Protein AF-A0A6G9YML3-F1 (afdb_monomer_lite)

Foldseek 3Di:
DPPVVVVVVLVVVLVVVLVVWDKDWDQDPVVCWIWIDTPVCRVQIFTHNPDNVVRVVVSSVVSSVVSVVVVVVVVVVVVVVVVVVPPD

Structure (mmCIF, N/CA/C/O backbone):
data_AF-A0A6G9YML3-F1
#
_entry.id   AF-A0A6G9YML3-F1
#
loop_
_atom_site.group_PDB
_atom_site.id
_atom_site.type_symbol
_atom_site.label_atom_id
_atom_site.label_alt_id
_atom_site.label_comp_id
_atom_site.label_asym_id
_atom_site.label_entity_id
_atom_site.label_seq_id
_atom_site.pdbx_PDB_ins_code
_atom_site.Cartn_x
_atom_site.Cartn_y
_atom_site.Cartn_z
_atom_site.occupancy
_atom_site.B_iso_or_equiv
_atom_site.auth_seq_id
_atom_site.auth_comp_id
_atom_site.auth_asym_id
_atom_site.auth_atom_id
_atom_site.pdbx_PDB_model_num
ATOM 1 N N . MET A 1 1 ? -9.911 27.421 20.121 1.00 49.56 1 MET A N 1
ATOM 2 C CA . MET A 1 1 ? -8.562 26.813 20.281 1.00 49.56 1 MET A CA 1
ATOM 3 C C . MET A 1 1 ? -8.548 25.274 20.382 1.00 49.56 1 MET A C 1
ATOM 5 O O . MET A 1 1 ? -7.466 24.721 20.525 1.00 49.56 1 MET A O 1
ATOM 9 N N . ASN A 1 2 ? -9.679 24.560 20.231 1.00 54.28 2 ASN A N 1
ATOM 10 C CA . ASN A 1 2 ? -9.742 23.104 20.472 1.00 54.28 2 ASN A CA 1
ATOM 11 C C . ASN A 1 2 ? -9.456 22.214 19.237 1.00 54.28 2 ASN A C 1
ATOM 13 O O . ASN A 1 2 ? -8.935 21.115 19.377 1.00 54.28 2 ASN A O 1
ATOM 17 N N . SER A 1 3 ? -9.715 22.704 18.017 1.00 58.34 3 SER A N 1
ATOM 18 C CA . SER A 1 3 ? -9.561 21.900 16.788 1.00 58.34 3 SER A CA 1
ATOM 19 C C . SER A 1 3 ? -8.105 21.549 16.458 1.00 58.34 3 SER A C 1
ATOM 21 O O . SER A 1 3 ? -7.829 20.439 16.026 1.00 58.34 3 SER A O 1
ATOM 23 N N . LYS A 1 4 ? -7.155 22.468 16.696 1.00 67.69 4 LYS A N 1
ATOM 24 C CA . LYS A 1 4 ? -5.737 22.261 16.335 1.00 67.69 4 LYS A CA 1
ATOM 25 C C . LYS A 1 4 ? -5.056 21.176 17.178 1.00 67.69 4 LYS A C 1
ATOM 27 O O . LYS A 1 4 ? -4.190 20.470 16.679 1.00 67.69 4 LYS A O 1
ATOM 32 N N . ARG A 1 5 ? -5.448 21.041 18.452 1.00 71.44 5 ARG A N 1
ATOM 33 C CA . ARG A 1 5 ? -4.907 20.015 19.361 1.00 71.44 5 ARG A CA 1
ATOM 34 C C . ARG A 1 5 ? -5.409 18.622 18.991 1.00 71.44 5 ARG A C 1
ATOM 36 O O . ARG A 1 5 ? -4.632 17.678 19.009 1.00 71.44 5 ARG A O 1
ATOM 43 N N . HIS A 1 6 ? -6.678 18.529 18.596 1.00 67.19 6 HIS A N 1
ATOM 44 C CA . HIS A 1 6 ? -7.278 17.278 18.149 1.00 67.19 6 HIS A CA 1
ATOM 45 C C . HIS A 1 6 ? -6.639 16.766 16.850 1.00 67.19 6 HIS A C 1
ATOM 47 O O . HIS A 1 6 ? -6.297 15.593 16.763 1.00 67.19 6 HIS A O 1
ATOM 53 N N . SER A 1 7 ? -6.384 17.653 15.880 1.00 73.75 7 SER A N 1
ATOM 54 C CA . SER A 1 7 ? -5.708 17.285 14.628 1.00 73.75 7 SER A CA 1
ATOM 55 C C . SER A 1 7 ? -4.277 16.788 14.841 1.00 73.75 7 SER A C 1
ATOM 57 O O . SER A 1 7 ? -3.853 15.869 14.154 1.00 73.75 7 SER A O 1
ATOM 59 N N . ARG A 1 8 ? -3.537 17.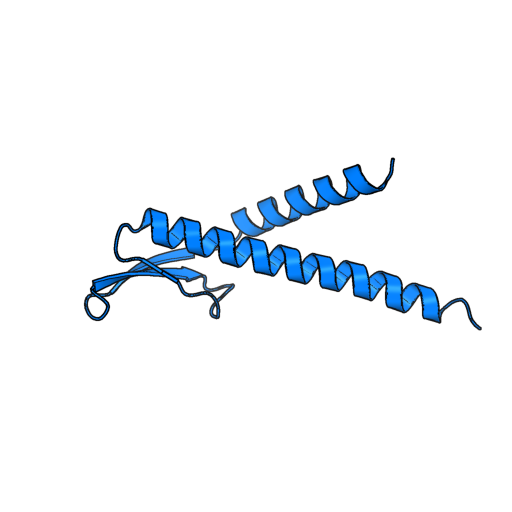368 15.794 1.00 80.06 8 ARG A N 1
ATOM 60 C CA . ARG A 1 8 ? -2.163 16.941 16.090 1.00 80.06 8 ARG A CA 1
ATOM 61 C C . ARG A 1 8 ? -2.117 15.568 16.760 1.00 80.06 8 ARG A C 1
ATOM 63 O O . ARG A 1 8 ? -1.401 14.703 16.289 1.00 80.06 8 ARG A O 1
ATOM 70 N N . ALA A 1 9 ? -2.959 15.348 17.770 1.00 80.81 9 ALA A N 1
ATOM 71 C CA . ALA A 1 9 ? -3.061 14.045 18.427 1.00 80.81 9 ALA A CA 1
ATOM 72 C C . ALA A 1 9 ? -3.497 12.925 17.463 1.00 80.81 9 ALA A C 1
ATOM 74 O O . ALA A 1 9 ? -3.077 11.784 17.612 1.00 80.81 9 ALA A O 1
ATOM 75 N N . LEU A 1 10 ? -4.327 13.251 16.464 1.00 79.81 10 LEU A N 1
ATOM 76 C CA . LEU A 1 10 ? -4.724 12.302 15.427 1.00 79.81 10 LEU A CA 1
ATOM 77 C C . LEU A 1 10 ? -3.547 11.895 14.529 1.00 79.81 10 LEU A C 1
ATOM 79 O O . LEU A 1 10 ? -3.413 10.719 14.211 1.00 79.81 10 LEU A O 1
ATOM 83 N N . LEU A 1 11 ? -2.713 12.854 14.118 1.00 83.62 11 LEU A N 1
ATOM 84 C CA . LEU A 1 11 ? -1.526 12.567 13.311 1.00 83.62 11 LEU A CA 1
ATOM 85 C C . LEU A 1 11 ? -0.524 11.708 14.088 1.00 83.62 11 LEU A C 1
ATOM 87 O O . LEU A 1 11 ? -0.084 10.693 13.559 1.00 83.62 11 LEU A O 1
ATOM 91 N N . ASP A 1 12 ? -0.263 12.050 15.351 1.00 86.31 12 ASP A N 1
ATOM 92 C CA . ASP A 1 12 ? 0.648 11.288 16.214 1.00 86.31 12 ASP A CA 1
ATOM 93 C C . ASP A 1 12 ? 0.163 9.829 16.401 1.00 86.31 12 ASP A C 1
ATOM 95 O O . ASP A 1 12 ? 0.961 8.891 16.401 1.00 86.31 12 ASP A O 1
ATOM 99 N N . GLU A 1 13 ? -1.154 9.608 16.520 1.00 85.44 13 GLU A N 1
ATOM 100 C CA . GLU A 1 13 ? -1.733 8.259 16.611 1.00 85.44 13 GLU A CA 1
ATOM 101 C C . GLU A 1 13 ? -1.558 7.460 15.316 1.00 85.44 13 GLU A C 1
ATOM 103 O O . GLU A 1 13 ? -1.233 6.274 15.358 1.00 85.44 13 GLU A O 1
ATOM 108 N N . ILE A 1 14 ? -1.765 8.103 14.166 1.00 84.12 14 ILE A N 1
ATOM 109 C CA . ILE A 1 14 ? -1.618 7.464 12.855 1.00 84.12 14 ILE A CA 1
ATOM 110 C C . ILE A 1 14 ? -0.156 7.105 12.598 1.00 84.12 14 ILE A C 1
ATOM 112 O O . ILE A 1 14 ? 0.118 6.003 12.133 1.00 84.12 14 ILE A O 1
ATOM 116 N N . GLU A 1 15 ? 0.782 7.990 12.935 1.00 84.19 15 GLU A N 1
ATOM 117 C CA . GLU A 1 15 ? 2.218 7.705 12.840 1.00 84.19 15 GLU A CA 1
ATOM 118 C C . GLU A 1 15 ? 2.618 6.532 13.738 1.00 84.19 15 GLU A C 1
ATOM 120 O O . GLU A 1 15 ? 3.328 5.628 13.299 1.00 84.19 15 GLU A O 1
ATOM 125 N N . ARG A 1 16 ? 2.107 6.483 14.973 1.00 85.62 16 ARG A N 1
ATOM 126 C CA . ARG A 1 1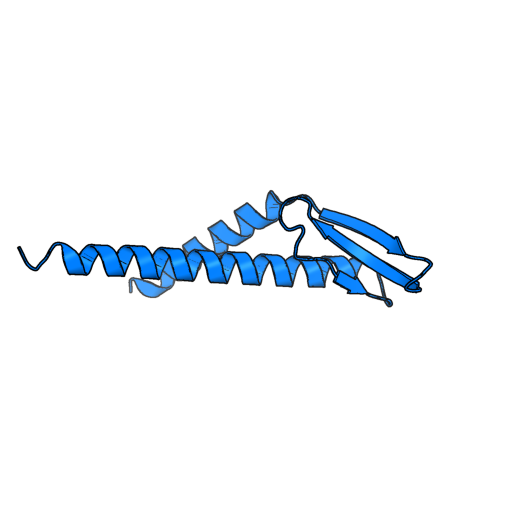6 ? 2.362 5.357 15.880 1.00 85.62 16 ARG A CA 1
ATOM 127 C C . ARG A 1 16 ? 1.816 4.039 15.338 1.00 85.62 16 ARG A C 1
ATOM 129 O O . ARG A 1 16 ? 2.465 3.009 15.500 1.00 85.62 16 ARG A O 1
ATOM 136 N N . GLN A 1 17 ? 0.636 4.063 14.725 1.00 81.81 17 GLN A N 1
ATOM 137 C CA . GLN A 1 17 ? 0.057 2.877 14.100 1.00 81.81 17 GLN A CA 1
ATOM 138 C C . GLN A 1 17 ? 0.885 2.437 12.896 1.00 81.81 17 GLN A C 1
ATOM 140 O O . GLN A 1 17 ? 1.228 1.265 12.830 1.00 81.81 17 GLN A O 1
ATOM 145 N N . LEU A 1 18 ? 1.292 3.366 12.024 1.00 82.69 18 LEU A N 1
ATOM 146 C CA . LEU A 1 18 ? 2.163 3.091 10.874 1.00 82.69 18 LEU A CA 1
ATOM 147 C C . LEU A 1 18 ? 3.486 2.430 11.279 1.00 82.69 18 LEU A C 1
ATOM 149 O O . LEU A 1 18 ? 3.897 1.472 10.636 1.00 82.69 18 LEU A O 1
ATOM 153 N N . LEU A 1 19 ? 4.116 2.873 12.373 1.00 82.56 19 LEU A N 1
ATOM 154 C CA . LEU A 1 19 ? 5.345 2.256 12.897 1.00 82.56 19 LEU A CA 1
ATOM 155 C C . LEU A 1 19 ? 5.164 0.792 13.329 1.00 82.56 19 LEU A C 1
ATOM 157 O O . LEU A 1 19 ? 6.143 0.053 13.400 1.00 82.56 19 LEU A O 1
ATOM 161 N N . GLY A 1 20 ? 3.937 0.388 13.660 1.00 82.94 20 GLY A N 1
ATOM 162 C CA . GLY A 1 20 ? 3.609 -0.986 14.024 1.00 82.94 20 GLY A CA 1
ATOM 163 C C . GLY A 1 20 ? 3.303 -1.889 12.832 1.00 82.94 20 GLY A C 1
ATOM 164 O O . GLY A 1 20 ? 3.284 -3.103 13.018 1.00 82.94 20 GLY A O 1
ATOM 165 N N . VAL A 1 21 ? 3.078 -1.320 11.641 1.00 85.12 21 VAL A N 1
ATOM 166 C CA . VAL A 1 21 ? 2.630 -2.079 10.473 1.00 85.12 21 VAL A CA 1
ATOM 167 C C . VAL A 1 21 ? 3.792 -2.812 9.830 1.00 85.12 21 VAL A C 1
ATOM 169 O O . VAL A 1 21 ? 4.758 -2.206 9.362 1.00 85.12 21 VAL A O 1
ATOM 172 N N . TRP A 1 22 ? 3.658 -4.128 9.724 1.00 87.44 22 TRP A N 1
ATOM 173 C CA . TRP A 1 22 ? 4.606 -4.935 8.967 1.00 87.44 22 TRP A CA 1
ATOM 174 C C . TRP A 1 22 ? 4.291 -4.852 7.474 1.00 87.44 22 TRP A C 1
ATOM 176 O O . TRP A 1 22 ? 3.160 -5.108 7.040 1.00 87.44 22 TRP A O 1
ATOM 186 N N . PHE A 1 23 ? 5.303 -4.523 6.678 1.00 89.25 23 PHE A N 1
ATOM 187 C CA . PHE A 1 23 ? 5.239 -4.545 5.222 1.00 89.25 23 PHE A CA 1
ATOM 188 C C . PHE A 1 23 ? 6.438 -5.288 4.640 1.00 89.25 23 PHE A C 1
ATOM 190 O O . PHE A 1 23 ? 7.500 -5.364 5.258 1.00 89.25 23 PHE A O 1
ATOM 197 N N . ASP A 1 24 ? 6.253 -5.825 3.440 1.00 92.44 24 ASP A N 1
ATOM 198 C CA . ASP A 1 24 ? 7.294 -6.508 2.680 1.00 92.44 24 ASP A CA 1
ATOM 199 C C . ASP A 1 24 ? 7.237 -6.071 1.211 1.00 92.44 24 ASP A C 1
ATOM 201 O O . ASP A 1 24 ? 6.211 -5.569 0.728 1.00 92.44 24 ASP A O 1
ATOM 205 N N . VAL A 1 25 ? 8.357 -6.228 0.509 1.00 94.06 25 VAL A N 1
ATOM 206 C CA . VAL A 1 25 ? 8.477 -5.911 -0.911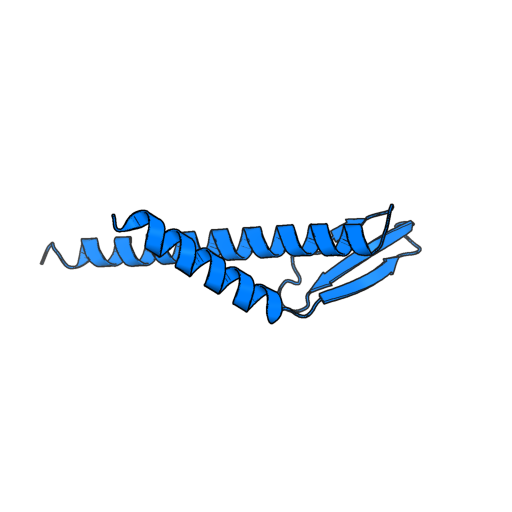 1.00 94.06 25 VAL A CA 1
ATOM 207 C C . VAL A 1 25 ? 9.155 -7.054 -1.658 1.00 94.06 25 VAL A C 1
ATOM 209 O O . VAL A 1 25 ? 10.230 -7.520 -1.287 1.00 94.06 25 VAL A O 1
ATOM 212 N N . CYS A 1 26 ? 8.555 -7.490 -2.760 1.00 94.19 26 CYS A N 1
ATOM 213 C CA . CYS A 1 26 ? 9.130 -8.520 -3.618 1.00 94.19 26 CYS A CA 1
ATOM 214 C C . CYS A 1 26 ? 9.120 -8.093 -5.086 1.00 94.19 26 CYS A C 1
ATOM 216 O O . CYS A 1 26 ? 8.324 -7.261 -5.510 1.00 94.19 26 CYS A O 1
ATOM 218 N N . TRP A 1 27 ? 10.035 -8.638 -5.884 1.00 95.19 27 TRP A N 1
ATOM 219 C CA . TRP A 1 27 ? 10.005 -8.455 -7.334 1.00 95.19 27 TRP A CA 1
ATOM 220 C C . TRP A 1 27 ? 9.052 -9.475 -7.962 1.00 95.19 27 TRP A C 1
ATOM 222 O O . TRP A 1 27 ? 9.196 -10.672 -7.714 1.00 95.19 27 TRP A O 1
ATOM 232 N N . SER A 1 28 ? 8.116 -9.014 -8.794 1.00 93.94 28 SER A N 1
ATOM 233 C CA . SER A 1 28 ? 7.263 -9.856 -9.638 1.00 93.94 28 SER A CA 1
ATOM 234 C C . SER A 1 28 ? 7.850 -9.922 -11.048 1.00 93.94 28 SER A C 1
ATOM 236 O O . SER A 1 28 ? 7.796 -8.928 -11.776 1.00 93.94 28 SER A O 1
ATOM 238 N N . PRO A 1 29 ? 8.386 -11.078 -11.484 1.00 93.06 29 PRO A N 1
ATOM 239 C CA . PRO A 1 29 ? 8.833 -11.250 -12.863 1.00 93.06 29 PRO A CA 1
ATOM 240 C C . PRO A 1 29 ? 7.687 -11.159 -13.877 1.00 93.06 29 PRO A C 1
ATOM 242 O O . PRO A 1 29 ? 7.921 -10.758 -15.011 1.00 93.06 29 PRO A O 1
ATOM 245 N N . LEU A 1 30 ? 6.463 -11.525 -13.476 1.00 93.75 30 LEU A N 1
ATOM 246 C CA . LEU A 1 30 ? 5.281 -11.500 -14.344 1.00 93.75 30 LEU A CA 1
ATOM 247 C C . LEU A 1 30 ? 4.856 -10.069 -14.675 1.00 93.75 30 LEU A C 1
ATOM 249 O O . LEU A 1 30 ? 4.565 -9.766 -15.828 1.00 93.75 30 LEU A O 1
ATOM 253 N N . ASP A 1 31 ? 4.875 -9.191 -13.674 1.00 91.31 31 ASP A N 1
ATOM 254 C CA . ASP A 1 31 ? 4.483 -7.787 -13.828 1.00 91.31 31 ASP A CA 1
ATOM 255 C C . ASP A 1 31 ? 5.672 -6.882 -14.170 1.00 91.31 31 ASP A C 1
ATOM 257 O O . ASP A 1 31 ? 5.499 -5.689 -14.417 1.00 91.31 31 ASP A O 1
ATOM 261 N N . SER A 1 32 ? 6.890 -7.439 -14.155 1.00 94.19 32 SER A N 1
ATOM 262 C CA . SER A 1 32 ? 8.150 -6.701 -14.257 1.00 94.19 32 SER A CA 1
ATOM 263 C C . SER A 1 32 ? 8.174 -5.482 -13.318 1.00 94.19 32 SER A C 1
ATOM 265 O O . SER A 1 32 ? 8.553 -4.376 -13.718 1.00 94.19 32 SER A O 1
ATOM 267 N N . ALA A 1 33 ? 7.726 -5.682 -12.075 1.00 95.38 33 ALA A N 1
ATOM 268 C CA . ALA A 1 33 ? 7.537 -4.620 -11.094 1.00 95.38 33 ALA A CA 1
ATOM 269 C C . ALA A 1 33 ? 7.766 -5.100 -9.655 1.00 95.38 33 ALA A C 1
ATOM 271 O O . ALA A 1 33 ? 7.614 -6.278 -9.333 1.00 95.38 33 ALA A O 1
ATOM 272 N N . TYR A 1 34 ? 8.086 -4.160 -8.767 1.00 95.88 34 TYR A N 1
ATOM 273 C CA . TYR A 1 34 ? 8.121 -4.374 -7.325 1.00 95.88 34 TYR A CA 1
ATOM 274 C C . TYR A 1 34 ? 6.706 -4.353 -6.748 1.00 95.88 34 TYR A C 1
ATOM 276 O O . TYR A 1 34 ? 5.961 -3.394 -6.948 1.00 95.88 34 TYR A O 1
ATOM 284 N N . LEU A 1 35 ? 6.354 -5.401 -6.014 1.00 95.12 35 LEU A N 1
ATOM 285 C CA . LEU A 1 35 ? 5.121 -5.543 -5.257 1.00 95.12 35 LEU A CA 1
ATOM 286 C C . LEU A 1 35 ? 5.387 -5.208 -3.795 1.00 95.12 35 LEU A C 1
ATOM 288 O O . LEU A 1 35 ? 6.143 -5.920 -3.145 1.00 95.12 35 LEU A O 1
ATOM 292 N N . ALA A 1 36 ? 4.747 -4.165 -3.278 1.00 95.81 36 ALA A N 1
ATOM 293 C CA . ALA A 1 36 ? 4.707 -3.867 -1.852 1.00 95.81 36 ALA A CA 1
ATOM 294 C C . ALA A 1 36 ? 3.346 -4.272 -1.277 1.00 95.81 36 ALA A C 1
ATOM 296 O O . ALA A 1 36 ? 2.295 -3.959 -1.856 1.00 95.81 36 ALA A O 1
ATOM 297 N N . PHE A 1 37 ? 3.361 -4.955 -0.135 1.00 93.56 37 PHE A N 1
ATOM 298 C CA . PHE A 1 37 ? 2.153 -5.399 0.557 1.00 93.56 37 PHE A CA 1
ATOM 299 C C . PHE A 1 37 ? 2.335 -5.398 2.078 1.00 93.56 37 PHE A C 1
ATOM 301 O O . PHE A 1 37 ? 3.451 -5.408 2.593 1.00 93.56 37 PHE A O 1
ATOM 308 N N . SER A 1 38 ? 1.215 -5.400 2.801 1.00 93.25 38 SER A N 1
ATOM 309 C CA . SER A 1 38 ? 1.169 -5.555 4.255 1.00 93.25 38 SER A CA 1
ATOM 310 C C . SER A 1 38 ? 0.161 -6.637 4.630 1.00 93.25 38 SER A C 1
ATOM 312 O O . SER A 1 38 ? -0.927 -6.703 4.057 1.00 93.25 38 SER A O 1
ATOM 314 N N . VAL A 1 39 ? 0.509 -7.475 5.610 1.00 88.25 39 VAL A N 1
ATOM 315 C CA . VAL A 1 39 ? -0.377 -8.537 6.122 1.00 88.25 39 VAL A CA 1
ATOM 316 C C . VAL A 1 39 ? -1.589 -7.949 6.847 1.00 88.25 39 VAL A C 1
ATOM 318 O O . VAL A 1 39 ? -2.680 -8.511 6.791 1.00 88.25 39 VAL A O 1
ATOM 321 N N . GLU A 1 40 ? -1.413 -6.800 7.495 1.00 88.25 40 GLU A N 1
ATOM 322 C CA . GLU A 1 40 ? -2.475 -6.090 8.216 1.00 88.25 40 GLU A CA 1
ATOM 323 C C . GLU A 1 40 ? -3.446 -5.390 7.259 1.00 88.25 40 GLU A C 1
ATOM 325 O O . GLU A 1 40 ? -4.621 -5.207 7.577 1.00 88.25 40 GLU A O 1
ATOM 330 N N . PHE A 1 41 ? -2.975 -5.060 6.053 1.00 88.94 41 PHE A N 1
ATOM 331 C CA . PHE A 1 41 ? -3.759 -4.409 5.007 1.00 88.94 41 PHE A CA 1
ATOM 332 C C . PHE A 1 41 ? -3.711 -5.212 3.698 1.00 88.94 41 PHE A C 1
ATOM 334 O O . PHE A 1 41 ? -3.218 -4.710 2.686 1.00 88.94 41 PHE A O 1
ATOM 341 N N . PRO A 1 42 ? -4.274 -6.437 3.660 1.00 86.75 42 PRO A N 1
ATOM 342 C CA . PRO A 1 42 ? -4.159 -7.325 2.500 1.00 86.75 42 PRO A CA 1
ATOM 343 C C . PRO A 1 42 ? -4.878 -6.782 1.257 1.00 86.75 42 PRO A C 1
ATOM 345 O O . PRO A 1 42 ? -4.560 -7.159 0.135 1.00 86.75 42 PRO A O 1
ATOM 348 N N . ALA A 1 43 ? -5.835 -5.867 1.441 1.00 89.56 43 ALA A N 1
ATOM 349 C CA . ALA A 1 43 ? -6.508 -5.170 0.346 1.00 89.56 43 ALA A CA 1
ATOM 350 C C . ALA A 1 43 ? -5.638 -4.075 -0.305 1.00 89.56 43 ALA A C 1
ATOM 352 O O . ALA A 1 43 ? -5.989 -3.556 -1.367 1.00 89.56 43 ALA A O 1
ATOM 353 N N . LEU A 1 44 ? -4.526 -3.690 0.329 1.00 89.00 44 LEU A N 1
ATOM 354 C CA . LEU A 1 44 ? -3.608 -2.661 -0.143 1.00 89.00 44 LEU A CA 1
ATOM 355 C C . LEU A 1 44 ? -2.336 -3.325 -0.672 1.00 89.00 44 LEU A C 1
ATOM 357 O O . LEU A 1 44 ? -1.328 -3.431 0.016 1.00 89.00 44 LEU A O 1
ATOM 361 N N . THR A 1 45 ? -2.379 -3.751 -1.929 1.00 92.00 45 THR A N 1
ATOM 362 C CA . THR A 1 45 ? -1.177 -4.128 -2.680 1.00 92.00 45 THR A CA 1
ATOM 363 C C . THR A 1 45 ? -0.818 -3.009 -3.651 1.00 92.00 45 THR A C 1
ATOM 365 O O . THR A 1 45 ? -1.691 -2.321 -4.204 1.00 92.00 45 THR A O 1
ATOM 368 N N . VAL A 1 46 ? 0.478 -2.780 -3.836 1.00 93.81 46 VAL A N 1
ATOM 369 C CA . VAL A 1 46 ? 0.998 -1.777 -4.765 1.00 93.81 46 VAL A CA 1
ATOM 370 C C . VAL A 1 46 ? 2.055 -2.391 -5.663 1.00 93.81 46 VAL A C 1
ATOM 372 O O . VAL A 1 46 ? 2.951 -3.069 -5.187 1.00 93.81 46 VAL A O 1
ATOM 375 N N . THR A 1 47 ? 1.971 -2.087 -6.954 1.00 93.94 47 THR A N 1
ATOM 376 C CA . THR A 1 47 ? 2.990 -2.384 -7.963 1.00 93.94 47 THR A CA 1
ATOM 377 C C . THR A 1 47 ? 3.752 -1.111 -8.326 1.00 93.94 47 THR A C 1
ATOM 379 O O . THR A 1 47 ? 3.123 -0.092 -8.629 1.00 93.94 47 THR A O 1
ATOM 382 N N . ASN A 1 48 ? 5.081 -1.160 -8.383 1.00 94.44 48 ASN A N 1
ATOM 383 C CA . ASN A 1 48 ? 5.898 -0.086 -8.943 1.00 94.44 48 ASN A CA 1
ATOM 384 C C . ASN A 1 48 ? 7.059 -0.648 -9.774 1.00 94.44 48 ASN A C 1
ATOM 386 O O . ASN A 1 48 ? 7.866 -1.426 -9.277 1.00 94.44 48 ASN A O 1
ATOM 390 N N . ALA A 1 49 ? 7.162 -0.240 -11.039 1.00 91.12 49 ALA A N 1
ATOM 391 C CA . ALA A 1 49 ? 8.215 -0.706 -11.944 1.00 91.12 49 ALA A CA 1
ATOM 392 C C . ALA A 1 49 ? 9.566 0.009 -11.749 1.00 91.12 49 ALA A C 1
ATOM 394 O O . ALA A 1 49 ? 10.589 -0.481 -12.216 1.00 91.12 49 ALA A O 1
ATOM 395 N N . LEU A 1 50 ? 9.584 1.169 -11.084 1.00 90.38 50 LEU A N 1
ATOM 396 C CA . LEU A 1 50 ? 10.768 2.028 -10.998 1.00 90.38 50 LEU A CA 1
ATOM 397 C C . LEU A 1 50 ? 11.721 1.594 -9.885 1.00 90.38 50 LEU A C 1
ATOM 399 O O . LEU A 1 50 ? 12.927 1.514 -10.105 1.00 90.38 50 LEU A O 1
ATOM 403 N N . SER A 1 51 ? 11.200 1.365 -8.676 1.00 93.62 51 SER A N 1
ATOM 404 C CA . SER A 1 51 ? 12.027 1.021 -7.518 1.00 93.62 51 SER A CA 1
ATOM 405 C C . SER A 1 51 ? 11.221 0.369 -6.387 1.00 93.62 51 SER A C 1
ATOM 407 O O . SER A 1 51 ? 10.016 0.621 -6.260 1.00 93.62 51 SER A O 1
ATOM 409 N N . PRO A 1 52 ? 11.879 -0.429 -5.522 1.00 91.88 52 PRO A N 1
ATOM 410 C CA . PRO A 1 52 ? 11.236 -1.008 -4.345 1.00 91.88 52 PRO A CA 1
ATOM 411 C C . PRO A 1 52 ? 10.832 0.073 -3.336 1.00 91.88 52 PRO A C 1
ATOM 413 O O . PRO A 1 52 ? 9.744 0.001 -2.774 1.00 91.88 52 PRO A O 1
ATOM 416 N N . SER A 1 53 ? 11.651 1.116 -3.156 1.00 93.38 53 SER A N 1
ATOM 417 C CA . SER A 1 53 ? 11.328 2.239 -2.266 1.00 93.38 53 SER A CA 1
ATOM 418 C C . SER A 1 53 ? 10.061 2.963 -2.711 1.00 93.38 53 SER A C 1
ATOM 420 O O . SER A 1 53 ? 9.186 3.206 -1.894 1.00 93.38 53 SER A O 1
ATOM 422 N N . ALA A 1 54 ? 9.890 3.205 -4.014 1.00 93.00 54 ALA A N 1
ATOM 423 C CA . ALA A 1 54 ? 8.683 3.855 -4.516 1.00 93.00 54 ALA A CA 1
ATOM 424 C C . ALA A 1 54 ? 7.426 2.974 -4.363 1.00 93.00 54 ALA A C 1
ATOM 426 O O . ALA A 1 54 ? 6.321 3.503 -4.223 1.00 93.00 54 ALA A O 1
ATOM 427 N N . ALA A 1 55 ? 7.567 1.641 -4.380 1.00 93.44 55 ALA A N 1
ATOM 428 C CA . ALA A 1 55 ? 6.471 0.731 -4.045 1.00 93.44 55 ALA A CA 1
ATOM 429 C C . ALA A 1 55 ? 6.081 0.853 -2.561 1.00 93.44 55 ALA A C 1
ATOM 431 O O . ALA A 1 55 ? 4.893 0.962 -2.254 1.00 93.44 55 ALA A O 1
ATOM 432 N N . ILE A 1 56 ? 7.075 0.896 -1.666 1.00 93.06 56 ILE A N 1
ATOM 433 C CA . ILE A 1 56 ? 6.887 1.051 -0.216 1.00 93.06 56 ILE A CA 1
ATOM 434 C C . ILE A 1 56 ? 6.262 2.409 0.120 1.00 93.06 56 ILE A C 1
ATOM 436 O O . ILE A 1 56 ? 5.242 2.439 0.800 1.00 93.06 56 ILE A O 1
ATOM 440 N N . ASP A 1 57 ? 6.791 3.514 -0.409 1.00 93.06 57 ASP A N 1
ATOM 441 C CA . ASP A 1 57 ? 6.270 4.867 -0.154 1.00 93.06 57 ASP A CA 1
ATOM 442 C C . ASP A 1 57 ? 4.796 4.985 -0.572 1.00 93.06 57 ASP A C 1
ATOM 444 O O . ASP A 1 57 ? 3.956 5.552 0.127 1.00 93.06 57 ASP A O 1
ATOM 448 N N . THR A 1 58 ? 4.447 4.376 -1.707 1.00 93.81 58 THR A N 1
ATOM 449 C CA . THR A 1 58 ? 3.063 4.364 -2.188 1.00 93.81 58 THR A CA 1
ATOM 450 C C . THR A 1 58 ? 2.158 3.498 -1.302 1.00 93.81 58 THR A C 1
ATOM 452 O O . THR A 1 58 ? 0.976 3.815 -1.135 1.00 93.81 58 THR A O 1
ATOM 455 N N . LEU A 1 59 ? 2.673 2.394 -0.751 1.00 93.75 59 LEU A N 1
ATOM 456 C CA . LEU A 1 59 ? 1.941 1.562 0.205 1.00 93.75 59 LEU A CA 1
ATOM 457 C C . LEU A 1 59 ? 1.707 2.317 1.522 1.00 93.75 59 LEU A C 1
ATOM 459 O O . LEU A 1 59 ? 0.571 2.336 1.998 1.00 93.75 59 LEU A O 1
ATOM 463 N N . ASP A 1 60 ? 2.730 2.993 2.049 1.00 92.69 60 ASP A N 1
ATOM 464 C CA . ASP A 1 60 ? 2.650 3.836 3.251 1.00 92.69 60 ASP A CA 1
ATOM 465 C C . ASP A 1 60 ? 1.563 4.912 3.102 1.00 92.69 60 ASP A C 1
ATOM 467 O O . ASP A 1 60 ? 0.652 5.021 3.928 1.00 92.69 60 ASP A O 1
ATOM 471 N N . ASP A 1 61 ? 1.562 5.628 1.975 1.00 93.00 61 ASP A N 1
ATOM 472 C CA . ASP A 1 61 ? 0.551 6.643 1.676 1.00 93.00 61 ASP A CA 1
ATOM 473 C C . ASP A 1 61 ? -0.873 6.072 1.606 1.00 93.00 61 ASP A C 1
ATOM 475 O O . ASP A 1 61 ? -1.841 6.730 2.017 1.00 93.00 61 ASP A O 1
ATOM 479 N N . LYS A 1 62 ? -1.040 4.850 1.084 1.00 93.88 62 LYS A N 1
ATOM 480 C CA . LYS A 1 62 ? -2.346 4.175 1.058 1.00 93.88 62 LYS A CA 1
ATOM 481 C C . LYS A 1 62 ? -2.798 3.778 2.461 1.00 93.88 62 LYS A C 1
ATOM 483 O O . LYS A 1 62 ? -3.958 4.027 2.796 1.00 93.88 62 LYS A O 1
ATOM 488 N N . ILE A 1 63 ? -1.911 3.215 3.281 1.00 91.88 63 ILE A N 1
ATOM 489 C CA . ILE A 1 63 ? -2.225 2.839 4.667 1.00 91.88 63 ILE A CA 1
ATOM 490 C C . ILE A 1 63 ? -2.596 4.091 5.468 1.00 91.88 63 ILE A C 1
ATOM 492 O O . ILE A 1 63 ? -3.653 4.124 6.100 1.00 91.88 63 ILE A O 1
ATOM 496 N N . ARG A 1 64 ? -1.819 5.176 5.347 1.00 91.19 64 ARG A N 1
ATOM 497 C CA . ARG A 1 64 ? -2.114 6.464 5.995 1.00 91.19 64 ARG A CA 1
ATOM 498 C C . ARG A 1 64 ? -3.505 6.983 5.629 1.00 91.19 64 ARG A C 1
ATOM 500 O O . ARG A 1 64 ? -4.240 7.443 6.503 1.00 91.19 64 ARG A O 1
ATOM 507 N N . LYS A 1 65 ? -3.904 6.889 4.355 1.00 91.12 65 LYS A N 1
ATOM 508 C CA . LYS A 1 65 ? -5.252 7.287 3.902 1.00 91.12 65 LYS A CA 1
ATOM 509 C C . LYS A 1 65 ? -6.355 6.436 4.527 1.00 91.12 65 LYS A C 1
ATOM 511 O O . LYS A 1 65 ? -7.384 6.995 4.907 1.00 91.12 65 LYS A O 1
ATOM 516 N N . VAL A 1 66 ? -6.153 5.124 4.651 1.00 89.94 66 VAL A N 1
ATOM 517 C CA . VAL A 1 66 ? -7.121 4.231 5.306 1.00 89.94 66 VAL A CA 1
ATOM 518 C C . VAL A 1 66 ? -7.248 4.570 6.788 1.00 89.94 66 VAL A C 1
ATOM 520 O O . VAL A 1 66 ? -8.363 4.805 7.252 1.00 89.94 66 VAL A O 1
ATOM 523 N N . LEU A 1 67 ? -6.134 4.717 7.506 1.00 87.88 67 LEU A N 1
ATOM 524 C CA . LEU A 1 67 ? -6.142 5.079 8.928 1.00 87.88 67 LEU A CA 1
ATOM 525 C C . LEU A 1 67 ? -6.815 6.439 9.176 1.00 87.88 67 LEU A C 1
ATOM 527 O O . LEU A 1 67 ? -7.643 6.577 10.080 1.00 87.88 67 LEU A O 1
ATOM 531 N N . LEU A 1 68 ? -6.539 7.434 8.325 1.00 87.06 68 LEU A N 1
ATOM 532 C CA . LEU A 1 68 ? -7.221 8.732 8.359 1.00 87.06 68 LEU A CA 1
ATOM 533 C C . LEU A 1 68 ? -8.732 8.592 8.138 1.00 87.06 68 LEU A C 1
ATOM 535 O O . LEU A 1 68 ? -9.525 9.213 8.852 1.00 87.06 68 LEU A O 1
ATOM 539 N N . ALA A 1 69 ? -9.150 7.802 7.147 1.00 86.69 69 ALA A N 1
ATOM 540 C CA . ALA A 1 69 ? -10.562 7.576 6.863 1.00 86.69 69 ALA A CA 1
ATOM 541 C C . ALA A 1 69 ? -11.258 6.884 8.044 1.00 86.69 69 ALA A C 1
ATOM 543 O O . ALA A 1 69 ? -12.304 7.352 8.502 1.00 86.69 69 ALA A O 1
ATOM 544 N N . GLU A 1 70 ? -10.662 5.830 8.601 1.00 84.12 70 GLU A N 1
ATOM 545 C CA . GLU A 1 70 ? -11.196 5.119 9.764 1.00 84.12 70 GLU A CA 1
ATOM 546 C C . GLU A 1 70 ? -11.341 6.021 10.988 1.00 84.12 70 GLU A C 1
ATOM 548 O O . GLU A 1 70 ? -12.393 6.024 11.637 1.00 84.12 70 GLU A O 1
ATOM 553 N N . ALA A 1 71 ? -10.326 6.826 11.293 1.00 81.88 71 ALA A N 1
ATOM 554 C CA . ALA A 1 71 ? -10.372 7.740 12.425 1.00 81.88 71 ALA A CA 1
ATOM 555 C C . ALA A 1 71 ? -11.449 8.826 12.256 1.00 81.88 71 ALA A C 1
ATOM 557 O O . ALA A 1 71 ? -12.171 9.147 13.209 1.00 81.88 71 ALA A O 1
ATOM 558 N N . ASN A 1 72 ? -11.634 9.333 11.032 1.00 81.06 72 ASN A N 1
ATOM 559 C CA . ASN A 1 72 ? -12.726 10.249 10.689 1.00 81.06 72 ASN A CA 1
ATOM 560 C C . ASN A 1 72 ? -14.109 9.583 10.814 1.00 81.06 72 ASN A C 1
ATOM 562 O O . ASN A 1 72 ? -15.075 10.205 11.266 1.00 81.06 72 ASN A O 1
ATOM 566 N N . HIS A 1 73 ? -14.230 8.305 10.453 1.00 77.88 73 HIS A N 1
ATOM 567 C CA . HIS A 1 73 ? -15.470 7.553 10.647 1.00 77.88 73 HIS A CA 1
ATOM 568 C C . HIS A 1 73 ? -15.772 7.293 12.129 1.00 77.88 73 HIS A C 1
ATOM 570 O O . HIS A 1 73 ? -16.939 7.356 12.524 1.00 77.88 73 HIS A O 1
ATOM 576 N N . ARG A 1 74 ? -14.756 7.030 12.962 1.00 72.38 74 ARG A N 1
ATOM 577 C CA . ARG A 1 74 ? -14.924 6.860 14.418 1.00 72.38 74 ARG A CA 1
ATOM 578 C C . ARG A 1 74 ? -15.378 8.156 15.084 1.00 72.38 74 ARG A C 1
ATOM 580 O O . ARG A 1 74 ? -16.342 8.138 15.842 1.00 72.38 74 ARG A O 1
ATOM 587 N N . THR A 1 75 ? -14.757 9.285 14.746 1.00 68.06 75 THR A N 1
ATOM 588 C CA . THR A 1 75 ? -15.160 10.602 15.276 1.00 68.06 75 THR A CA 1
ATOM 589 C C . THR A 1 75 ? -16.591 10.974 14.884 1.00 68.06 75 THR A C 1
ATOM 591 O O . THR A 1 75 ? -17.339 11.449 15.738 1.00 68.06 75 THR A O 1
ATOM 594 N N . ARG A 1 76 ? -17.024 10.689 13.646 1.00 61.09 76 ARG A N 1
ATOM 595 C CA . ARG A 1 76 ? -18.421 10.904 13.213 1.00 61.09 76 ARG A CA 1
ATOM 596 C C . ARG A 1 76 ? -19.431 9.970 13.886 1.00 61.09 76 ARG A C 1
ATOM 598 O O . ARG A 1 76 ? -20.561 10.378 14.138 1.00 61.09 76 ARG A O 1
ATOM 605 N N . ARG A 1 77 ? -19.056 8.723 14.190 1.00 60.75 77 ARG A N 1
ATOM 606 C CA . ARG A 1 77 ? -19.935 7.800 14.930 1.00 60.75 77 ARG A CA 1
ATOM 607 C C . ARG A 1 77 ? -20.119 8.227 16.385 1.00 60.75 77 ARG A C 1
ATOM 609 O O . ARG A 1 77 ? -21.244 8.207 16.872 1.00 60.75 77 ARG A O 1
ATOM 616 N N . SER A 1 78 ? -19.060 8.685 17.050 1.00 56.06 78 SER A N 1
ATOM 617 C CA . SER A 1 78 ? -19.143 9.150 18.441 1.00 56.06 78 SER A CA 1
ATOM 618 C C . SER A 1 78 ? -20.016 10.398 18.615 1.00 56.06 78 SER A C 1
ATOM 620 O O . SER A 1 78 ? -20.669 10.542 19.645 1.00 56.06 78 SER A O 1
ATOM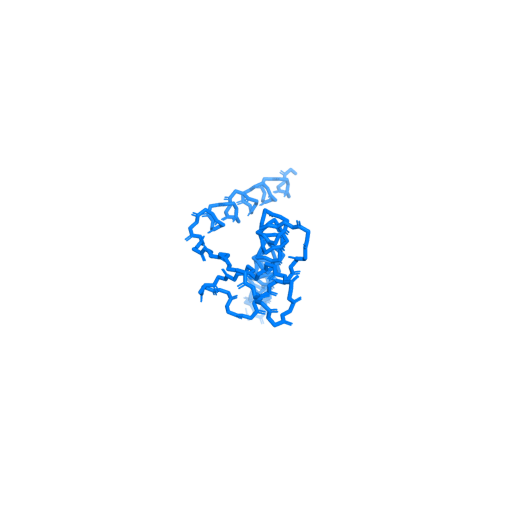 622 N N . THR A 1 79 ? -20.094 11.281 17.614 1.00 53.88 79 THR A N 1
ATOM 623 C CA . THR A 1 79 ? -21.015 12.431 17.648 1.00 53.88 79 THR A CA 1
ATOM 624 C C . THR A 1 79 ? -22.457 12.050 17.309 1.00 53.88 79 THR A C 1
ATOM 626 O O . THR A 1 79 ? -23.380 12.654 17.849 1.00 53.88 79 THR A O 1
ATOM 629 N N . SER A 1 80 ? -22.677 11.021 16.482 1.00 47.09 80 SER A N 1
ATOM 630 C CA . SER A 1 80 ? -24.023 10.533 16.148 1.00 47.09 80 SER A CA 1
ATOM 631 C C . SER A 1 80 ? -24.737 9.895 17.346 1.00 47.09 80 SER A C 1
ATOM 633 O O . SER A 1 80 ? -25.946 10.066 17.498 1.00 47.09 80 SER A O 1
ATOM 635 N N . THR A 1 81 ? -24.012 9.200 18.228 1.00 50.59 81 THR A N 1
ATOM 636 C CA . THR A 1 81 ? -24.606 8.600 19.438 1.00 50.59 81 THR A CA 1
ATOM 637 C C . THR A 1 81 ? -24.908 9.651 20.509 1.00 50.59 81 THR A C 1
ATOM 639 O O . THR A 1 81 ? -25.900 9.532 21.224 1.00 50.59 81 THR A O 1
ATOM 642 N N . ALA A 1 82 ? -24.110 10.720 20.591 1.00 51.81 82 ALA A N 1
ATOM 643 C CA . ALA A 1 82 ? -24.317 11.792 21.567 1.00 51.81 82 ALA A CA 1
ATOM 644 C C . ALA A 1 82 ? -25.599 12.611 21.312 1.00 51.81 82 ALA A C 1
ATOM 646 O O . ALA A 1 82 ? -26.174 13.151 22.251 1.00 51.81 82 ALA A O 1
ATOM 647 N N . ILE A 1 83 ? -26.081 12.672 20.066 1.00 53.72 83 ILE A N 1
ATOM 648 C CA . ILE A 1 83 ? -27.313 13.401 19.716 1.00 53.72 83 ILE A CA 1
ATOM 649 C C . ILE A 1 83 ? -28.570 12.589 20.077 1.00 53.72 83 ILE A C 1
ATOM 651 O O . ILE A 1 83 ? -29.598 13.170 20.408 1.00 53.72 83 ILE A O 1
ATOM 655 N N . SER A 1 84 ? -28.488 11.254 20.102 1.00 54.56 84 SER A N 1
ATOM 656 C CA . SER A 1 84 ? -29.645 10.394 20.412 1.00 54.56 84 SER A CA 1
ATOM 657 C C . SER A 1 84 ? -29.977 10.315 21.911 1.00 54.56 84 SER A C 1
ATOM 659 O O . SER A 1 84 ? -31.093 9.957 22.264 1.00 54.56 84 SER A O 1
ATOM 661 N N . PHE A 1 85 ? -29.045 10.679 22.800 1.00 50.16 85 PHE A N 1
ATOM 662 C CA . PHE A 1 85 ? -29.268 10.683 24.256 1.00 50.16 85 PHE A CA 1
ATOM 663 C C . PHE A 1 85 ? -29.807 12.012 24.813 1.00 50.16 85 PHE A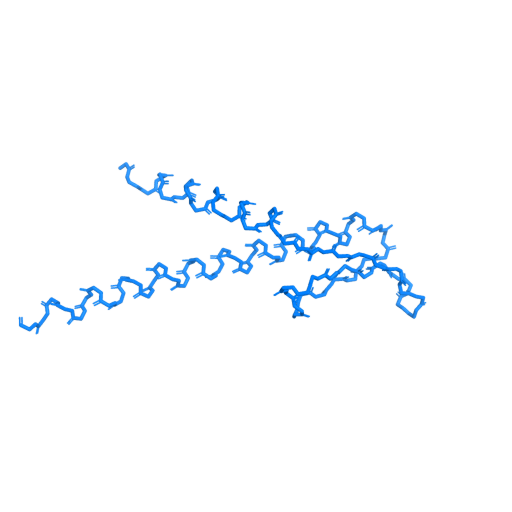 C 1
ATOM 665 O O . PHE A 1 85 ? -30.080 12.098 26.005 1.00 50.16 85 PHE A O 1
ATOM 672 N N . ALA A 1 86 ? -29.980 13.043 23.979 1.00 51.28 86 ALA A N 1
ATOM 673 C CA . ALA A 1 86 ? -30.470 14.357 24.406 1.00 51.28 86 ALA A CA 1
ATOM 674 C C . ALA A 1 86 ? -31.975 14.586 24.134 1.00 51.28 86 ALA A C 1
ATOM 676 O O . ALA A 1 86 ? -32.444 15.715 24.258 1.00 51.28 86 ALA A O 1
ATOM 677 N N . GLN A 1 87 ? -32.727 13.548 23.740 1.00 46.97 87 GLN A N 1
ATOM 678 C CA . GLN A 1 87 ? -34.167 13.640 23.436 1.00 46.97 87 GLN A CA 1
ATOM 679 C C . GLN A 1 87 ? -35.054 12.670 24.243 1.00 46.97 87 GLN A C 1
ATOM 681 O O . GLN A 1 87 ? -36.139 12.325 23.779 1.00 46.97 87 GLN A O 1
ATOM 686 N N . ALA A 1 88 ? -34.626 12.241 25.434 1.00 44.41 88 ALA A N 1
ATOM 687 C CA . ALA A 1 88 ? -35.468 11.475 26.360 1.00 44.41 88 ALA A CA 1
ATOM 688 C C . ALA A 1 88 ? -35.781 12.288 27.620 1.00 44.41 88 ALA A C 1
ATOM 690 O O . ALA A 1 88 ? -34.829 12.889 28.168 1.00 44.41 88 ALA A O 1
#

pLDDT: mean 81.52, std 15.12, range [44.41, 95.88]

Sequence (88 aa):
MNSKRHSRALLDEIERQLLGVWFDVCWSPL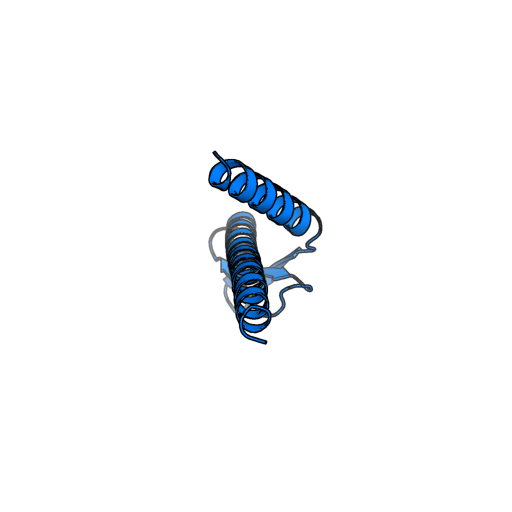DSAYLAFSVEFPALTVTNALSPSAAIDTLDDKIRKVLLAEANHRTRRSTSTAISFAQA

Organism: NCBI:txid228602

Secondary structure (DSSP, 8-state):
--HHHHHHHHHHHHHHHHHH--EEEEEETTTTEEEEEESS-TT--EEESS-HHHHHHHHHHHHHHHHHHHHHHHHHHHHHHHHHTT--

Radius of gyration: 17.87 Å; chains: 1; bounding box: 48×38×41 Å